Protein AF-A0A7C0XXZ6-F1 (afdb_monomer)

Secondary structure (DSSP, 8-state):
--------------SEEEGGG--GGGHHHH-HHHHHHHHHHHTT------EEE-HHHHHHHHHHH--TTS--SHHHHHHHHHHPPPPHHHHHHHHHHHHHT-S---------

Mean predicted aligned error: 7.53 Å

Structure (mmCIF, N/CA/C/O backbone):
data_AF-A0A7C0XXZ6-F1
#
_entry.id   AF-A0A7C0XXZ6-F1
#
loop_
_atom_site.group_PDB
_atom_site.id
_atom_site.type_symbol
_atom_site.label_atom_id
_atom_site.label_alt_id
_atom_site.label_comp_id
_atom_site.label_asym_id
_atom_site.label_entity_id
_atom_site.label_seq_id
_atom_site.pdbx_PDB_ins_code
_atom_site.Cartn_x
_atom_site.Cartn_y
_atom_site.Cartn_z
_atom_site.occupancy
_atom_site.B_iso_or_equiv
_atom_site.auth_seq_id
_atom_site.auth_comp_id
_atom_site.auth_asym_id
_atom_site.auth_atom_id
_atom_site.pdbx_PDB_model_num
ATOM 1 N N . MET A 1 1 ? -16.169 -39.781 -0.460 1.00 35.28 1 MET A N 1
ATOM 2 C CA . MET A 1 1 ? -16.317 -39.356 -1.864 1.00 35.28 1 MET A CA 1
ATOM 3 C C . MET A 1 1 ? -15.456 -38.122 -2.018 1.00 35.28 1 MET A C 1
ATOM 5 O O . MET A 1 1 ? -15.710 -37.136 -1.342 1.00 35.28 1 MET A O 1
ATOM 9 N N . LYS A 1 2 ? -14.326 -38.282 -2.704 1.00 34.03 2 LYS A N 1
ATOM 10 C CA . LYS A 1 2 ? -13.292 -37.263 -2.868 1.00 34.03 2 LYS A CA 1
ATOM 11 C C . LYS A 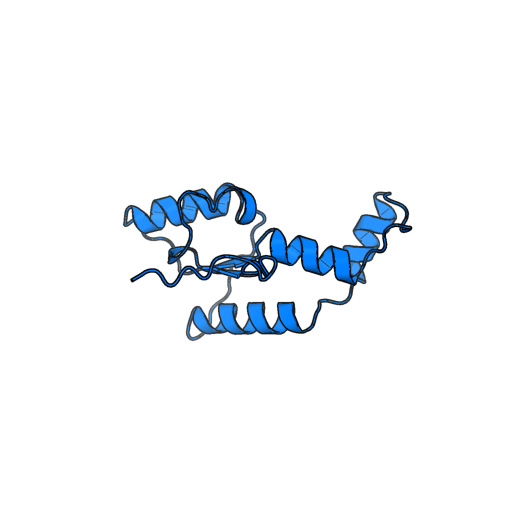1 2 ? -13.684 -36.413 -4.070 1.00 34.03 2 LYS A C 1
ATOM 13 O O . LYS A 1 2 ? -13.821 -36.985 -5.142 1.00 34.03 2 LYS A O 1
ATOM 18 N N . GLU A 1 3 ? -13.804 -35.105 -3.901 1.00 33.94 3 GLU A N 1
ATOM 19 C CA . GLU A 1 3 ? -13.546 -34.175 -4.999 1.00 33.94 3 GLU A CA 1
ATOM 20 C C . GLU A 1 3 ? -12.490 -33.186 -4.525 1.00 33.94 3 GLU A C 1
ATOM 22 O O . GLU A 1 3 ? -12.704 -32.240 -3.774 1.00 33.94 3 GLU A O 1
ATOM 27 N N . GLU A 1 4 ? -11.288 -33.579 -4.906 1.00 37.22 4 GLU A N 1
ATOM 28 C CA . GLU A 1 4 ? -10.041 -32.860 -4.885 1.00 37.22 4 GLU A CA 1
ATOM 29 C C . GLU A 1 4 ? -10.079 -31.877 -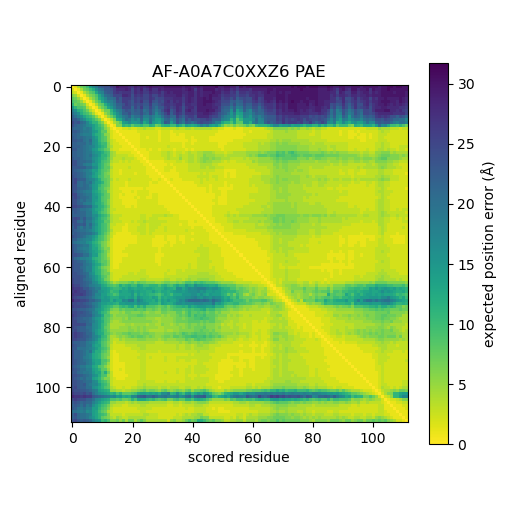6.058 1.00 37.22 4 GLU A C 1
ATOM 31 O O . GLU A 1 4 ? -10.182 -32.270 -7.217 1.00 37.22 4 GLU A O 1
ATOM 36 N N . THR A 1 5 ? -10.031 -30.579 -5.777 1.00 37.41 5 THR A N 1
ATOM 37 C CA . THR A 1 5 ? -9.679 -29.571 -6.782 1.00 37.41 5 THR A CA 1
ATOM 38 C C . THR A 1 5 ? -8.693 -28.613 -6.140 1.00 37.41 5 THR A C 1
ATOM 40 O O . THR A 1 5 ? -9.045 -27.575 -5.590 1.00 37.41 5 THR A O 1
ATOM 43 N N . VAL A 1 6 ? -7.426 -29.013 -6.165 1.00 46.47 6 VAL A N 1
ATOM 44 C CA . VAL A 1 6 ? -6.291 -28.130 -5.903 1.00 46.47 6 VAL A CA 1
ATOM 45 C C . VAL A 1 6 ? -5.529 -27.966 -7.217 1.00 46.47 6 VAL A C 1
ATOM 47 O O . VAL A 1 6 ? -5.345 -28.952 -7.926 1.00 46.47 6 VAL A O 1
ATOM 50 N N . ARG A 1 7 ? -5.036 -26.732 -7.446 1.00 38.19 7 ARG A N 1
ATOM 51 C CA . ARG A 1 7 ? -4.096 -26.242 -8.487 1.00 38.19 7 ARG A CA 1
ATOM 52 C C . ARG A 1 7 ? -4.724 -25.857 -9.840 1.00 38.19 7 ARG A C 1
ATOM 54 O O . ARG A 1 7 ? -5.361 -26.672 -10.474 1.00 38.19 7 ARG A O 1
ATOM 61 N N . THR A 1 8 ? -4.535 -24.666 -10.420 1.00 34.00 8 THR A N 1
ATOM 62 C CA . THR A 1 8 ? -3.603 -23.552 -10.167 1.00 34.00 8 THR A CA 1
ATOM 63 C C . THR A 1 8 ? -4.132 -22.328 -10.922 1.00 34.00 8 THR A C 1
ATOM 65 O O . THR A 1 8 ? -4.190 -22.358 -12.146 1.00 34.00 8 THR A O 1
ATOM 68 N N . MET A 1 9 ? -4.459 -21.239 -10.232 1.00 31.47 9 MET A N 1
ATOM 69 C CA . MET A 1 9 ? -4.286 -19.906 -10.813 1.00 31.47 9 MET A CA 1
ATOM 70 C C . MET A 1 9 ? -3.051 -19.339 -10.116 1.00 31.47 9 MET A C 1
ATOM 72 O O . MET A 1 9 ? -3.014 -19.379 -8.881 1.00 31.47 9 MET A O 1
ATOM 76 N N . PRO A 1 10 ? -2.002 -18.892 -10.829 1.00 37.38 10 PRO A N 1
ATOM 77 C CA . PRO A 1 10 ? -0.904 -18.212 -10.170 1.00 37.38 10 PRO A CA 1
ATOM 78 C C . PRO A 1 10 ? -1.495 -17.017 -9.424 1.00 37.38 10 PRO A C 1
ATOM 80 O O . PRO A 1 10 ? -2.218 -16.202 -9.994 1.00 37.38 10 PRO A O 1
ATOM 83 N N . ASN A 1 11 ? -1.237 -17.005 -8.121 1.00 44.94 11 ASN A N 1
ATOM 84 C CA . ASN A 1 11 ? -1.612 -16.005 -7.140 1.00 44.94 11 ASN A CA 1
ATOM 85 C C . ASN A 1 11 ? -1.554 -14.587 -7.738 1.00 44.94 11 ASN A C 1
ATOM 87 O O . ASN A 1 11 ? -0.507 -13.941 -7.743 1.00 44.94 11 ASN A O 1
ATOM 91 N N . THR A 1 12 ? -2.690 -14.104 -8.247 1.00 44.50 12 THR A N 1
ATOM 92 C CA . THR A 1 12 ? -2.918 -12.689 -8.560 1.00 44.50 12 THR A CA 1
ATOM 93 C C . THR A 1 12 ? -3.194 -12.023 -7.215 1.00 44.50 12 THR A C 1
ATOM 95 O O . THR A 1 12 ? -4.317 -11.717 -6.834 1.00 44.50 12 THR A O 1
ATOM 98 N N . MET A 1 13 ? -2.122 -11.998 -6.432 1.00 55.59 13 MET A N 1
ATOM 99 C CA . MET A 1 13 ? -2.013 -11.698 -5.016 1.00 55.59 13 MET A CA 1
ATOM 100 C C . MET A 1 13 ? -2.528 -10.278 -4.767 1.00 55.59 13 MET A C 1
ATOM 102 O O . MET A 1 13 ? -2.079 -9.342 -5.428 1.00 55.59 13 MET A O 1
ATOM 106 N N . GLN A 1 14 ? -3.462 -10.124 -3.829 1.00 80.38 14 GLN A N 1
ATOM 107 C CA . GLN A 1 14 ? -4.117 -8.863 -3.464 1.00 80.38 14 GLN A CA 1
ATOM 108 C C . GLN A 1 14 ? -3.141 -7.662 -3.489 1.00 80.38 14 GLN A C 1
ATOM 110 O O . GLN A 1 14 ? -2.216 -7.563 -2.681 1.00 80.38 14 GLN A O 1
ATOM 115 N N . VAL A 1 15 ? -3.327 -6.738 -4.439 1.00 94.19 15 VAL A N 1
ATOM 116 C CA . VAL A 1 15 ? -2.519 -5.503 -4.579 1.00 94.19 15 VAL A CA 1
ATOM 117 C C . VAL A 1 15 ? -2.819 -4.477 -3.477 1.00 94.19 15 VAL A C 1
ATOM 119 O O . VAL A 1 15 ? -2.057 -3.537 -3.251 1.00 94.19 15 VAL A O 1
ATOM 122 N N . VAL A 1 16 ? -3.921 -4.690 -2.760 1.00 95.50 16 VAL A N 1
ATOM 123 C CA . VAL A 1 16 ? -4.333 -3.953 -1.569 1.00 95.50 16 VAL A CA 1
ATOM 124 C C . VAL A 1 16 ? -4.683 -4.947 -0.470 1.00 95.50 16 VAL A C 1
ATOM 126 O O . VAL A 1 16 ? -5.339 -5.946 -0.743 1.00 95.50 16 VAL A O 1
ATOM 129 N N . CYS A 1 17 ? -4.295 -4.655 0.767 1.00 95.50 17 CYS A N 1
ATOM 130 C CA . CYS A 1 17 ? -4.710 -5.407 1.951 1.00 95.50 17 CYS A CA 1
ATOM 131 C C . CYS A 1 17 ? -5.203 -4.427 3.020 1.00 95.50 17 CYS A C 1
ATOM 133 O O . CYS A 1 17 ? -4.462 -3.509 3.379 1.00 95.50 17 CYS A O 1
ATOM 135 N N . PHE A 1 18 ? -6.440 -4.572 3.502 1.00 95.81 18 PHE A N 1
ATOM 136 C CA . PHE A 1 18 ? -6.929 -3.727 4.595 1.00 95.81 18 PHE A CA 1
ATOM 137 C C . PHE A 1 18 ? -6.252 -4.114 5.909 1.00 95.81 18 PHE A C 1
ATOM 139 O O . PHE A 1 18 ? -5.951 -5.284 6.128 1.00 95.81 18 PHE A O 1
ATOM 146 N N . LEU A 1 19 ? -6.012 -3.144 6.800 1.00 95.38 19 LEU A N 1
ATOM 147 C CA . LEU A 1 19 ? -5.330 -3.397 8.079 1.00 95.38 19 LEU A CA 1
ATOM 148 C C . LEU A 1 19 ? -6.043 -4.459 8.932 1.00 95.38 19 LEU A C 1
ATOM 150 O O . LEU A 1 19 ? -5.381 -5.226 9.629 1.00 95.38 19 LEU A O 1
ATOM 154 N N . GLU A 1 20 ? -7.371 -4.527 8.851 1.00 94.50 20 GLU A N 1
ATOM 155 C CA . GLU A 1 20 ? -8.195 -5.534 9.530 1.00 94.50 20 GLU A CA 1
ATOM 156 C C . GLU A 1 20 ? -8.000 -6.959 8.987 1.00 94.50 20 GLU A C 1
ATOM 158 O O . GLU A 1 20 ? -8.134 -7.924 9.735 1.00 94.50 20 GLU A O 1
ATOM 163 N N . GLU A 1 21 ? -7.594 -7.098 7.723 1.00 93.69 21 GLU A N 1
ATOM 164 C CA . GLU A 1 21 ? -7.406 -8.378 7.025 1.00 93.69 21 GLU A CA 1
ATOM 165 C C . GLU A 1 21 ? -5.966 -8.910 7.123 1.00 93.69 21 GLU A C 1
ATOM 167 O O . GLU A 1 21 ? -5.664 -10.009 6.654 1.00 93.69 21 GLU A O 1
ATOM 172 N N . VAL A 1 22 ? -5.042 -8.142 7.709 1.00 93.94 22 VAL A N 1
ATOM 173 C CA . VAL A 1 22 ? -3.627 -8.525 7.803 1.00 93.94 22 VAL A CA 1
ATOM 174 C C . VAL A 1 22 ? -3.461 -9.715 8.761 1.00 93.94 22 VAL A C 1
ATOM 176 O O . VAL A 1 22 ? -3.446 -9.584 9.994 1.00 93.94 22 VAL A O 1
ATOM 179 N N . GLY A 1 23 ? -3.299 -10.898 8.167 1.00 90.44 23 GLY A N 1
ATOM 180 C CA . GLY A 1 23 ? -3.005 -12.156 8.855 1.00 90.44 23 GLY A CA 1
ATOM 181 C C . GLY A 1 23 ? -1.558 -12.279 9.351 1.00 90.44 23 GLY A C 1
ATOM 182 O O . GLY A 1 23 ? -0.723 -11.400 9.136 1.00 90.44 23 GLY A O 1
ATOM 183 N N . ALA A 1 24 ? -1.252 -13.398 10.015 1.00 88.12 24 ALA A N 1
ATOM 184 C CA . ALA A 1 24 ? 0.078 -13.675 10.574 1.00 88.12 24 ALA A CA 1
ATOM 185 C C . ALA A 1 24 ? 1.175 -13.761 9.494 1.00 88.12 24 ALA A C 1
ATOM 187 O O . ALA A 1 24 ? 2.269 -13.229 9.676 1.00 88.12 24 ALA A O 1
ATOM 188 N N . ASP A 1 25 ? 0.846 -14.334 8.335 1.00 88.69 25 ASP A N 1
ATOM 189 C CA . ASP A 1 25 ? 1.792 -14.550 7.231 1.00 88.69 25 ASP A CA 1
ATOM 190 C C . ASP A 1 25 ? 1.920 -13.332 6.300 1.00 88.69 25 ASP A C 1
ATOM 192 O O . ASP A 1 25 ? 2.607 -13.368 5.281 1.00 88.69 25 ASP A O 1
ATOM 196 N N . ALA A 1 26 ? 1.273 -12.214 6.645 1.00 91.00 26 ALA A N 1
ATOM 197 C CA . ALA A 1 26 ? 1.183 -11.056 5.765 1.00 91.00 26 ALA A CA 1
ATOM 198 C C . ALA A 1 26 ? 2.438 -10.174 5.745 1.00 91.00 26 ALA A C 1
ATOM 200 O O . ALA A 1 26 ? 2.611 -9.348 4.845 1.00 91.00 26 ALA A O 1
ATOM 201 N N . ARG A 1 27 ? 3.323 -10.333 6.740 1.00 93.56 27 ARG A N 1
ATOM 202 C CA . ARG A 1 27 ? 4.454 -9.428 7.000 1.00 93.56 27 ARG A CA 1
ATOM 203 C C . ARG A 1 27 ? 5.346 -9.208 5.778 1.00 93.56 27 ARG A C 1
ATOM 205 O O . ARG A 1 27 ? 5.804 -8.087 5.568 1.00 93.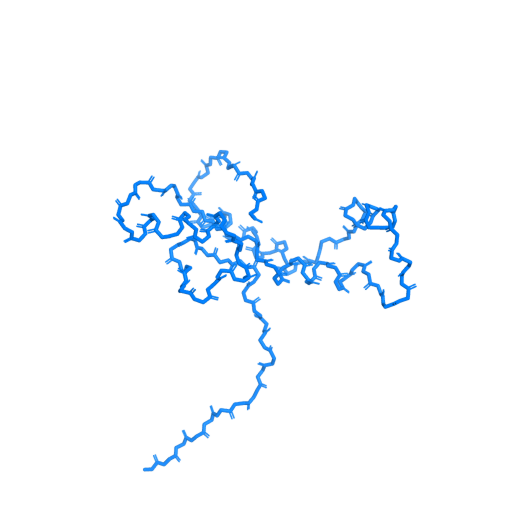56 27 ARG A O 1
ATOM 212 N N . GLU A 1 28 ? 5.568 -10.248 4.981 1.00 92.69 28 GLU A N 1
ATOM 213 C CA . GLU A 1 28 ? 6.431 -10.194 3.797 1.00 92.69 28 GLU A CA 1
ATOM 214 C C . GLU A 1 28 ? 5.893 -9.249 2.712 1.00 92.69 28 GLU A C 1
ATOM 216 O O . GLU A 1 28 ? 6.667 -8.579 2.027 1.00 92.69 28 GLU A O 1
ATOM 221 N N . TYR A 1 29 ? 4.568 -9.151 2.562 1.00 93.19 29 TYR A N 1
ATOM 222 C CA . TYR A 1 29 ? 3.958 -8.345 1.506 1.00 93.19 29 TYR A CA 1
ATOM 223 C C . TYR A 1 29 ? 3.305 -7.045 1.974 1.00 93.19 29 TYR A C 1
ATOM 225 O O . TYR A 1 29 ? 2.992 -6.211 1.123 1.00 93.19 29 TYR A O 1
ATOM 233 N N . VAL A 1 30 ? 3.138 -6.833 3.283 1.00 94.69 30 VAL A N 1
ATOM 234 C CA . VAL A 1 30 ? 2.639 -5.560 3.842 1.00 94.69 30 VAL A CA 1
ATOM 235 C C . VAL A 1 30 ? 3.732 -4.696 4.480 1.00 94.69 30 VAL A C 1
ATOM 237 O O . VAL A 1 30 ? 3.535 -3.496 4.645 1.00 94.69 30 VAL A O 1
ATOM 240 N N . GLY A 1 31 ? 4.884 -5.278 4.830 1.00 94.94 31 GLY A N 1
ATOM 241 C CA . GLY A 1 31 ? 5.967 -4.584 5.528 1.00 94.94 31 GLY A CA 1
ATOM 242 C C . GLY A 1 31 ? 5.799 -4.536 7.053 1.00 94.94 31 GLY A C 1
ATOM 243 O O . GLY A 1 31 ? 4.754 -4.859 7.622 1.00 94.94 31 GLY A O 1
ATOM 244 N N . GLY A 1 32 ? 6.870 -4.148 7.754 1.00 95.31 32 GLY A N 1
ATOM 245 C CA . GLY A 1 32 ? 6.940 -4.249 9.218 1.00 95.31 32 GLY A CA 1
ATOM 246 C C . GLY A 1 32 ? 6.039 -3.263 9.969 1.00 95.31 32 GLY A C 1
ATOM 247 O O . GLY A 1 32 ? 5.484 -3.612 11.015 1.00 95.31 32 GLY A O 1
ATOM 248 N N . LYS A 1 33 ? 5.859 -2.043 9.445 1.00 95.75 33 LYS A N 1
ATOM 249 C CA . LYS A 1 33 ? 5.035 -1.007 10.090 1.00 95.75 33 LYS A CA 1
ATOM 250 C C . LYS A 1 33 ? 3.554 -1.326 9.953 1.00 95.75 33 LYS A C 1
ATOM 252 O O . LYS A 1 33 ? 2.843 -1.304 10.953 1.00 95.75 33 LYS A O 1
ATOM 257 N N . ALA A 1 34 ? 3.108 -1.670 8.746 1.00 95.56 34 ALA A N 1
ATOM 258 C CA . ALA A 1 34 ? 1.720 -2.050 8.514 1.00 95.56 34 ALA A CA 1
ATOM 259 C C . ALA A 1 34 ? 1.335 -3.310 9.301 1.00 95.56 34 ALA A C 1
ATOM 261 O O . ALA A 1 34 ? 0.295 -3.328 9.955 1.00 95.56 34 ALA A O 1
ATOM 262 N N . TYR A 1 35 ? 2.216 -4.319 9.329 1.00 96.88 35 TYR A N 1
ATOM 263 C CA . TYR A 1 35 ? 2.021 -5.514 10.151 1.00 96.88 35 TYR A CA 1
ATOM 264 C C . TYR A 1 35 ? 1.849 -5.166 11.637 1.00 96.88 35 TYR A C 1
ATOM 266 O O . TYR A 1 35 ? 0.932 -5.654 12.294 1.00 96.88 35 TYR A O 1
ATOM 274 N N . THR A 1 36 ? 2.693 -4.274 12.165 1.00 96.69 36 THR A N 1
ATOM 275 C CA . THR A 1 36 ? 2.601 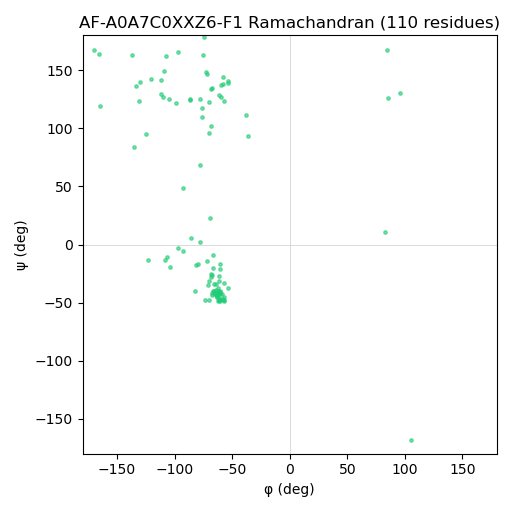-3.822 13.563 1.00 96.69 36 THR A CA 1
ATOM 276 C C . THR A 1 36 ? 1.297 -3.065 13.836 1.00 96.69 36 THR A C 1
ATOM 278 O O . THR A 1 36 ? 0.641 -3.342 14.837 1.00 96.69 36 THR A O 1
ATOM 281 N N . LEU A 1 37 ? 0.874 -2.160 12.945 1.00 96.56 37 LEU A N 1
ATOM 282 C CA . LEU A 1 37 ? -0.406 -1.450 13.081 1.00 96.56 37 LEU A CA 1
ATOM 283 C C . LEU A 1 37 ? -1.598 -2.410 13.086 1.00 96.56 37 LEU A C 1
ATOM 285 O O . LEU A 1 37 ? -2.492 -2.261 13.913 1.00 96.56 37 LEU A O 1
ATOM 289 N N . ALA A 1 38 ? -1.590 -3.426 12.226 1.00 96.25 38 ALA A N 1
ATOM 290 C CA . ALA A 1 38 ? -2.634 -4.441 12.214 1.00 96.25 38 ALA A CA 1
ATOM 291 C C . ALA A 1 38 ? -2.674 -5.270 13.506 1.00 96.25 38 ALA A C 1
ATOM 293 O O . ALA A 1 38 ? -3.751 -5.559 14.022 1.00 96.25 38 ALA A O 1
ATOM 294 N N . ARG A 1 39 ? -1.512 -5.623 14.077 1.00 96.69 39 ARG A N 1
ATOM 295 C CA . ARG A 1 39 ? -1.452 -6.287 15.391 1.00 96.69 39 ARG A CA 1
ATOM 296 C C . ARG A 1 39 ? -2.048 -5.412 16.495 1.00 96.69 39 ARG A C 1
ATOM 298 O O . ARG A 1 39 ? -2.782 -5.929 17.329 1.00 96.69 39 ARG A O 1
ATOM 305 N N . LEU A 1 40 ? -1.762 -4.107 16.489 1.00 97.06 40 LEU A N 1
ATOM 306 C CA . LEU A 1 40 ? -2.348 -3.158 17.443 1.00 97.06 40 LEU A CA 1
ATOM 307 C C . LEU A 1 40 ? -3.870 -3.066 17.285 1.00 97.06 40 LEU A C 1
ATOM 309 O O . LEU A 1 40 ? -4.585 -3.146 18.281 1.00 97.06 40 LEU A O 1
ATOM 313 N N . LEU A 1 41 ? -4.361 -2.970 16.046 1.00 96.38 41 LEU A N 1
ATOM 314 C CA . LEU A 1 41 ? -5.793 -2.968 15.743 1.00 96.38 41 LEU A CA 1
ATOM 315 C C . LEU A 1 41 ? -6.477 -4.235 16.282 1.00 96.38 41 LEU A C 1
ATOM 317 O O . LEU A 1 41 ? -7.484 -4.149 16.977 1.00 96.38 41 LEU A O 1
ATOM 321 N N . GLN A 1 42 ? -5.897 -5.411 16.030 1.00 94.62 42 GLN A N 1
ATOM 322 C CA . GLN A 1 42 ? -6.432 -6.693 16.505 1.00 94.62 42 GLN A CA 1
ATOM 323 C C . GLN A 1 42 ? -6.341 -6.870 18.024 1.00 94.62 42 GLN A C 1
ATOM 325 O O . GLN A 1 42 ? -7.146 -7.590 18.607 1.00 94.62 42 GLN A O 1
ATOM 330 N N . ALA A 1 43 ? -5.394 -6.196 18.675 1.00 96.56 43 ALA A N 1
ATOM 331 C CA . ALA A 1 43 ? -5.318 -6.104 20.130 1.00 96.56 43 ALA A CA 1
ATOM 332 C C . ALA A 1 43 ? -6.322 -5.098 20.734 1.00 96.56 43 ALA A C 1
ATOM 334 O O . ALA A 1 43 ? -6.324 -4.905 21.948 1.00 96.56 43 ALA A O 1
ATOM 335 N N . GLY A 1 44 ? -7.173 -4.460 19.922 1.00 96.81 44 GLY A N 1
ATOM 336 C CA . GLY A 1 44 ? -8.211 -3.534 20.383 1.00 96.81 44 GLY A CA 1
ATOM 337 C C . GLY A 1 44 ? -7.723 -2.107 20.639 1.00 96.81 44 GLY A C 1
ATOM 338 O O . GLY A 1 44 ? -8.462 -1.301 21.202 1.00 96.81 44 GL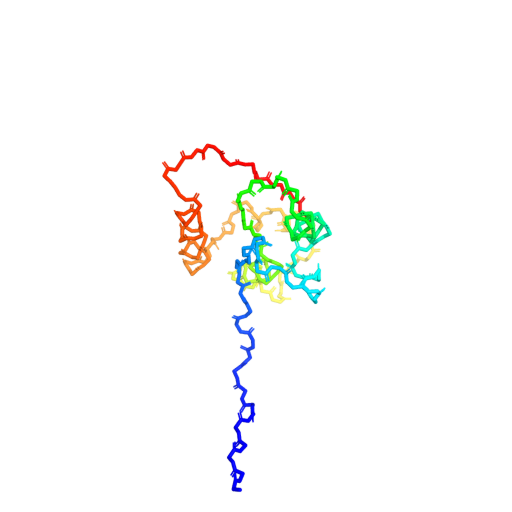Y A O 1
ATOM 339 N N . PHE A 1 45 ? -6.496 -1.766 20.230 1.00 98.00 45 PHE A N 1
ATOM 340 C CA . PHE A 1 45 ? -6.024 -0.385 20.291 1.00 98.00 45 PHE A CA 1
ATOM 341 C C . PHE A 1 45 ? -6.706 0.472 19.214 1.00 98.00 45 PHE A C 1
ATOM 343 O O . PHE A 1 45 ? -6.990 -0.023 18.119 1.00 98.00 45 PHE A O 1
ATOM 350 N N . PRO A 1 46 ? -6.927 1.774 19.475 1.00 95.81 46 PRO A N 1
ATOM 351 C CA . PRO A 1 46 ? -7.520 2.678 18.500 1.00 95.81 46 PRO A CA 1
ATOM 352 C C . PRO A 1 46 ? -6.534 2.946 17.356 1.00 95.81 46 PRO A C 1
ATOM 354 O O . PRO A 1 46 ? -5.662 3.811 17.445 1.00 95.81 46 PRO A O 1
ATOM 357 N N . VAL A 1 47 ? -6.676 2.193 16.268 1.00 95.25 47 VAL A N 1
ATOM 358 C CA . VAL A 1 47 ? -5.934 2.385 15.018 1.00 95.25 47 VAL A CA 1
ATOM 359 C C . VAL A 1 47 ? -6.913 2.902 13.961 1.00 95.25 47 VAL A C 1
ATOM 361 O O . VAL A 1 47 ? -7.953 2.275 13.758 1.00 95.25 47 VAL A O 1
ATOM 364 N N . PRO A 1 48 ? -6.624 4.032 13.286 1.00 93.19 48 PRO A N 1
ATOM 365 C CA . PRO A 1 48 ? -7.479 4.521 12.211 1.00 93.19 48 PRO A CA 1
ATOM 366 C C . PRO A 1 48 ? -7.635 3.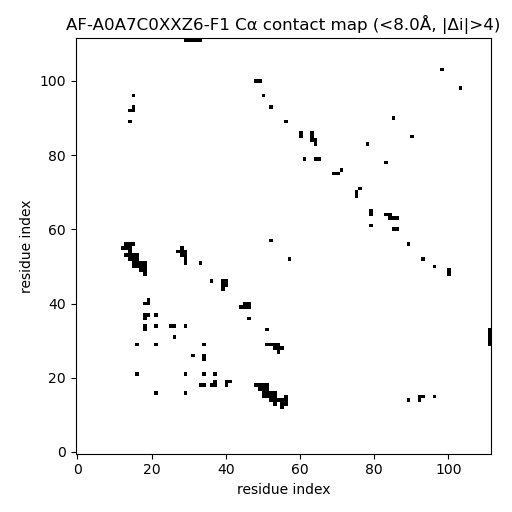481 11.089 1.00 93.19 48 PRO A C 1
ATOM 368 O O . PRO A 1 48 ? -6.653 2.800 10.769 1.00 93.19 48 PRO A O 1
ATOM 371 N N . PRO A 1 49 ? -8.816 3.384 10.451 1.00 92.56 49 PRO A N 1
ATOM 372 C CA . PRO A 1 49 ? -9.000 2.546 9.274 1.00 92.56 49 PRO A CA 1
ATOM 373 C C . PRO A 1 49 ? -7.971 2.877 8.193 1.00 92.56 49 PRO A C 1
ATOM 375 O O . PRO A 1 49 ? -7.633 4.040 7.959 1.00 92.56 49 PRO A O 1
ATOM 378 N N . GLY A 1 50 ? -7.473 1.848 7.519 1.00 94.88 50 GLY A N 1
ATOM 379 C CA . GLY A 1 50 ? -6.438 2.006 6.512 1.00 94.88 50 GLY A CA 1
ATOM 380 C C . GLY A 1 50 ? -6.206 0.727 5.728 1.00 94.88 50 GLY A C 1
ATOM 381 O O . GLY A 1 50 ? -6.656 -0.356 6.103 1.00 94.88 50 GLY A O 1
ATOM 382 N N . PHE A 1 51 ? -5.466 0.863 4.637 1.00 96.12 51 PHE A N 1
ATOM 383 C CA . PHE A 1 51 ? -5.042 -0.253 3.809 1.00 96.12 51 PHE A CA 1
ATOM 384 C C . PHE A 1 51 ? -3.584 -0.087 3.396 1.00 96.12 51 PHE A C 1
ATOM 386 O O . PHE A 1 51 ? -3.001 0.996 3.478 1.00 96.12 51 PHE A O 1
ATOM 393 N N . VAL A 1 52 ? -3.002 -1.185 2.940 1.00 97.06 52 VAL A N 1
ATOM 394 C CA . VAL A 1 52 ? -1.614 -1.290 2.517 1.00 97.06 52 VAL A CA 1
ATOM 395 C C . VAL A 1 52 ? -1.575 -1.514 1.017 1.00 97.06 52 VAL A C 1
ATOM 397 O O . VAL A 1 52 ? -2.236 -2.420 0.510 1.00 97.06 52 VAL A O 1
ATOM 400 N N . VAL A 1 53 ? -0.770 -0.720 0.314 1.00 96.62 53 VAL A N 1
ATOM 401 C CA . VAL A 1 53 ? -0.344 -1.038 -1.053 1.00 96.62 53 VAL A CA 1
ATOM 402 C C . VAL A 1 53 ? 0.734 -2.110 -0.944 1.00 96.62 53 VAL A C 1
ATOM 404 O O . VAL A 1 53 ? 1.814 -1.851 -0.415 1.00 96.62 53 VAL A O 1
ATOM 407 N N . THR A 1 54 ? 0.420 -3.333 -1.366 1.00 96.25 54 THR A N 1
ATOM 408 C CA . THR A 1 54 ? 1.278 -4.492 -1.083 1.00 96.25 54 THR A CA 1
ATOM 409 C C . THR A 1 54 ? 2.530 -4.509 -1.959 1.00 96.25 54 THR A C 1
ATOM 411 O O . THR A 1 54 ? 2.589 -3.889 -3.026 1.00 96.25 54 THR A O 1
ATOM 414 N N . THR A 1 55 ? 3.534 -5.297 -1.566 1.00 94.94 55 THR A N 1
ATOM 415 C CA . THR A 1 55 ? 4.720 -5.527 -2.410 1.00 94.94 55 THR A CA 1
ATOM 416 C C . THR A 1 55 ? 4.363 -6.177 -3.749 1.00 94.94 55 THR A C 1
ATOM 418 O O . THR A 1 55 ? 5.107 -6.032 -4.717 1.00 94.94 55 THR A O 1
ATOM 421 N N . THR A 1 56 ? 3.206 -6.838 -3.858 1.00 93.69 56 THR A N 1
ATOM 422 C CA . THR A 1 56 ? 2.700 -7.324 -5.147 1.00 93.69 56 THR A CA 1
ATOM 423 C C . THR A 1 56 ? 2.301 -6.181 -6.067 1.00 93.69 56 THR A C 1
ATOM 425 O O . THR A 1 56 ? 2.648 -6.221 -7.243 1.00 93.69 56 THR A O 1
ATOM 428 N N . ALA A 1 57 ? 1.645 -5.139 -5.554 1.00 95.06 57 ALA A N 1
ATOM 429 C CA . ALA A 1 57 ? 1.317 -3.961 -6.353 1.00 95.06 57 ALA A CA 1
ATOM 430 C C . ALA A 1 57 ? 2.585 -3.260 -6.858 1.00 95.06 57 ALA A C 1
ATOM 432 O O . ALA A 1 57 ? 2.666 -2.873 -8.021 1.00 95.06 57 ALA A O 1
ATOM 433 N N . TYR A 1 58 ? 3.607 -3.178 -6.001 1.00 93.44 58 TYR A N 1
ATOM 434 C CA . TYR A 1 58 ? 4.925 -2.674 -6.379 1.00 93.44 58 TYR A CA 1
ATOM 435 C C . TYR A 1 58 ? 5.565 -3.515 -7.496 1.00 93.44 58 TYR A C 1
ATOM 437 O O . TYR A 1 58 ? 5.989 -2.967 -8.511 1.00 93.44 58 TYR A O 1
ATOM 445 N N . ARG A 1 59 ? 5.576 -4.851 -7.367 1.00 92.19 59 ARG A N 1
ATOM 446 C CA . ARG A 1 59 ? 6.076 -5.755 -8.420 1.00 92.19 59 ARG A CA 1
ATOM 447 C C . ARG A 1 59 ? 5.293 -5.620 -9.728 1.00 92.19 59 ARG A C 1
ATOM 449 O O . ARG A 1 59 ? 5.907 -5.618 -10.788 1.00 92.19 59 ARG A O 1
ATOM 456 N N . ALA A 1 60 ? 3.970 -5.477 -9.661 1.00 92.88 60 ALA A N 1
ATOM 457 C CA . ALA A 1 60 ? 3.124 -5.275 -10.835 1.00 92.88 60 ALA A CA 1
ATOM 458 C C . ALA A 1 60 ? 3.422 -3.939 -11.536 1.00 92.88 60 ALA A C 1
ATOM 460 O O . ALA A 1 60 ? 3.522 -3.898 -12.760 1.00 92.88 60 ALA A O 1
ATOM 461 N N . PHE A 1 61 ? 3.631 -2.861 -10.771 1.00 94.19 61 PHE A N 1
ATOM 462 C CA . PHE A 1 61 ? 4.061 -1.573 -11.315 1.00 94.19 61 PHE A CA 1
ATOM 463 C C . PHE A 1 61 ? 5.416 -1.681 -12.020 1.00 94.19 61 PHE A C 1
ATOM 465 O O . PHE A 1 61 ? 5.555 -1.203 -13.146 1.00 94.19 61 PHE A O 1
ATOM 472 N N . LEU A 1 62 ? 6.397 -2.339 -11.393 1.00 91.50 62 LEU A N 1
ATOM 473 C CA . LEU A 1 62 ? 7.704 -2.553 -12.012 1.00 91.50 62 LEU A CA 1
ATOM 474 C C . LEU A 1 62 ? 7.586 -3.386 -13.290 1.00 91.50 62 LEU A C 1
ATOM 476 O O . LEU A 1 62 ? 8.105 -2.971 -14.314 1.00 91.50 62 LEU A O 1
ATOM 480 N N . ALA A 1 63 ? 6.856 -4.502 -13.275 1.00 90.50 63 ALA A N 1
ATOM 481 C CA . ALA A 1 63 ? 6.684 -5.360 -14.450 1.00 90.50 63 ALA A CA 1
ATOM 482 C C . ALA A 1 63 ? 6.000 -4.653 -15.635 1.00 90.50 63 ALA A C 1
ATOM 484 O O . ALA A 1 63 ? 6.223 -5.020 -16.784 1.00 90.50 63 ALA A O 1
ATOM 485 N N . ALA A 1 64 ? 5.173 -3.638 -15.370 1.00 91.94 64 ALA A N 1
ATOM 486 C CA . ALA A 1 64 ? 4.522 -2.846 -16.410 1.00 91.94 64 ALA A CA 1
ATOM 487 C C . ALA A 1 64 ? 5.417 -1.746 -17.011 1.00 91.94 64 ALA A C 1
ATOM 489 O O . ALA A 1 64 ? 5.094 -1.214 -18.073 1.00 91.94 64 ALA A O 1
ATOM 490 N N . ASN A 1 65 ? 6.509 -1.378 -16.332 1.00 91.81 65 ASN A N 1
ATOM 491 C CA . ASN A 1 65 ? 7.351 -0.232 -16.698 1.00 91.81 65 ASN A CA 1
ATOM 492 C C . ASN A 1 65 ? 8.824 -0.585 -16.932 1.00 91.81 65 ASN A C 1
ATOM 494 O O . ASN A 1 65 ? 9.564 0.227 -17.483 1.00 91.81 65 ASN A O 1
ATOM 498 N N . LEU A 1 66 ? 9.239 -1.782 -16.527 1.00 87.94 66 LEU A N 1
ATOM 499 C CA . LEU A 1 66 ? 10.566 -2.336 -16.731 1.00 87.94 66 LEU A CA 1
ATOM 500 C C . LEU A 1 66 ? 10.477 -3.627 -17.533 1.00 87.94 66 LEU A C 1
ATOM 502 O O . LEU A 1 66 ? 9.606 -4.471 -17.333 1.00 87.94 66 LEU A O 1
ATOM 506 N N . THR A 1 67 ? 11.461 -3.794 -18.395 1.00 83.31 67 THR A N 1
ATOM 507 C CA . THR A 1 67 ? 11.768 -5.017 -19.118 1.00 83.31 67 THR A CA 1
ATOM 508 C C . THR A 1 67 ? 13.032 -5.645 -18.537 1.00 83.31 67 THR A C 1
ATOM 510 O O . THR A 1 67 ? 13.828 -4.985 -17.870 1.00 83.31 67 THR A O 1
ATOM 513 N N . ALA A 1 68 ? 13.263 -6.928 -18.820 1.00 80.25 68 ALA A N 1
ATOM 514 C CA . ALA A 1 68 ? 14.472 -7.626 -18.370 1.00 80.25 68 ALA A CA 1
ATOM 515 C C . ALA A 1 68 ? 15.783 -7.013 -18.910 1.00 80.25 68 ALA A C 1
ATOM 517 O O . ALA A 1 68 ? 16.850 -7.293 -18.373 1.00 80.25 68 ALA A O 1
ATOM 518 N N . ASN A 1 69 ? 15.696 -6.187 -19.958 1.00 80.94 69 ASN A N 1
ATOM 519 C CA . ASN A 1 69 ? 16.838 -5.558 -20.616 1.00 80.94 69 ASN A CA 1
ATOM 520 C C . ASN A 1 69 ? 17.099 -4.125 -20.136 1.00 80.94 69 ASN A C 1
ATOM 522 O O . ASN A 1 69 ? 18.043 -3.495 -20.609 1.00 80.94 69 ASN A O 1
ATOM 526 N N . ASP A 1 70 ? 16.262 -3.585 -19.247 1.00 79.94 70 ASP A N 1
ATOM 527 C CA . ASP A 1 70 ? 16.471 -2.237 -18.738 1.00 79.94 70 ASP A CA 1
ATOM 528 C C . ASP A 1 70 ? 17.739 -2.170 -17.871 1.00 79.94 70 ASP A C 1
ATOM 530 O O . ASP A 1 70 ? 17.948 -3.036 -17.012 1.00 79.94 70 ASP A O 1
ATOM 534 N N . PRO A 1 71 ? 18.585 -1.139 -18.061 1.00 78.31 71 PRO A N 1
ATOM 535 C CA . PRO A 1 71 ? 19.754 -0.947 -17.223 1.00 78.31 71 PRO A CA 1
ATOM 536 C C . PRO A 1 71 ? 19.309 -0.743 -15.777 1.00 78.31 71 PRO A C 1
ATOM 538 O O . PRO A 1 71 ? 18.441 0.073 -15.468 1.00 78.31 71 PRO A O 1
ATOM 541 N N . MET A 1 72 ? 19.899 -1.521 -14.876 1.00 73.69 72 MET A N 1
ATOM 542 C CA . MET A 1 72 ? 19.519 -1.540 -13.468 1.00 73.69 72 MET A CA 1
ATOM 543 C C . MET A 1 72 ? 20.372 -0.558 -12.646 1.00 73.69 72 MET A C 1
ATOM 545 O O . MET A 1 72 ? 20.928 -0.920 -11.605 1.00 73.69 72 MET A O 1
ATOM 549 N N . ASP A 1 73 ? 20.494 0.675 -13.136 1.00 86.12 73 ASP A N 1
ATOM 550 C CA . ASP A 1 73 ? 21.143 1.785 -12.436 1.00 86.12 73 ASP A CA 1
ATOM 551 C C . ASP A 1 73 ? 20.122 2.685 -11.714 1.00 86.12 73 ASP A C 1
ATOM 553 O O . ASP A 1 73 ? 18.903 2.585 -11.898 1.00 86.12 73 ASP A O 1
ATOM 557 N N . ASP A 1 74 ? 20.618 3.535 -10.815 1.00 84.94 74 ASP A N 1
ATOM 558 C CA . ASP A 1 74 ? 19.769 4.377 -9.966 1.00 84.94 74 ASP A CA 1
ATOM 559 C C . ASP A 1 74 ? 19.024 5.464 -10.750 1.00 84.94 74 ASP A C 1
ATOM 561 O O . ASP A 1 74 ? 17.925 5.864 -10.356 1.00 84.94 74 ASP A O 1
ATOM 565 N N . ASP A 1 75 ? 19.575 5.919 -11.875 1.00 86.88 75 ASP A N 1
ATOM 566 C CA . ASP A 1 75 ? 18.936 6.913 -12.736 1.00 86.88 75 ASP A CA 1
ATOM 567 C C . ASP A 1 75 ? 17.719 6.316 -13.436 1.00 86.88 75 ASP A C 1
ATOM 569 O O . ASP A 1 75 ? 16.622 6.879 -13.360 1.00 86.88 75 ASP A O 1
ATOM 573 N N . ARG A 1 76 ? 17.862 5.121 -14.018 1.00 85.06 76 ARG A N 1
ATOM 574 C CA . ARG A 1 76 ? 16.755 4.403 -14.648 1.00 85.06 76 ARG A CA 1
ATOM 575 C C . ARG A 1 76 ? 15.671 4.047 -13.641 1.00 85.06 76 ARG A C 1
ATOM 577 O O . ARG A 1 76 ? 14.490 4.238 -13.937 1.00 85.06 76 ARG A O 1
ATOM 584 N N . ARG A 1 77 ? 16.044 3.591 -12.437 1.00 83.62 77 ARG A N 1
ATOM 585 C CA . ARG A 1 77 ? 15.080 3.318 -11.355 1.00 83.62 77 ARG A CA 1
ATOM 586 C C . ARG A 1 77 ? 14.255 4.558 -11.024 1.00 83.62 77 ARG A C 1
ATOM 588 O O . ARG A 1 77 ? 13.031 4.472 -10.967 1.00 83.62 77 ARG A O 1
ATOM 595 N N . ARG A 1 78 ? 14.900 5.714 -10.841 1.00 87.50 78 ARG A N 1
ATOM 596 C CA . ARG A 1 78 ? 14.204 6.979 -10.555 1.00 87.50 78 ARG A CA 1
ATOM 597 C C . ARG A 1 78 ? 13.289 7.403 -11.700 1.00 87.50 78 ARG A C 1
ATOM 599 O O . ARG A 1 78 ? 12.138 7.748 -11.437 1.00 87.50 78 ARG A O 1
ATOM 606 N N . ALA A 1 79 ? 13.765 7.322 -12.941 1.00 88.38 79 ALA A N 1
ATOM 607 C CA . ALA A 1 79 ? 12.972 7.654 -14.121 1.00 88.38 79 ALA A CA 1
ATOM 608 C C . ALA A 1 79 ? 11.707 6.789 -14.214 1.00 88.38 79 ALA A C 1
ATOM 610 O O . ALA A 1 79 ? 10.622 7.313 -14.435 1.00 88.38 79 ALA A O 1
ATOM 611 N N . VAL A 1 80 ? 11.807 5.484 -13.944 1.00 90.62 80 VAL A N 1
ATOM 612 C CA . VAL A 1 80 ? 10.643 4.585 -13.934 1.00 90.62 80 VAL A CA 1
ATOM 613 C C . VAL A 1 80 ? 9.602 4.995 -12.900 1.00 90.62 80 VAL A C 1
ATOM 615 O O . VAL A 1 80 ? 8.414 4.960 -13.201 1.00 90.62 80 VAL A O 1
ATOM 618 N N . PHE A 1 81 ? 10.002 5.410 -11.698 1.00 89.75 81 PHE A N 1
ATOM 619 C CA . PHE A 1 81 ? 9.030 5.879 -10.706 1.00 89.75 81 PHE A CA 1
ATOM 620 C C . PHE A 1 81 ? 8.401 7.225 -11.066 1.00 89.75 81 PHE A C 1
ATOM 622 O O . PHE A 1 81 ? 7.252 7.463 -10.700 1.00 89.75 81 PHE A O 1
ATOM 629 N N . TRP A 1 82 ? 9.134 8.097 -11.759 1.00 91.38 82 TRP A N 1
ATOM 630 C CA . TRP A 1 82 ? 8.649 9.427 -12.124 1.00 91.38 82 TRP A CA 1
ATOM 631 C C . TRP A 1 82 ? 7.773 9.425 -13.383 1.00 91.38 82 TRP A C 1
ATOM 633 O O . TRP A 1 82 ? 6.757 10.113 -13.439 1.00 91.38 82 TRP A O 1
ATOM 643 N N . GLU A 1 83 ? 8.152 8.636 -14.386 1.00 91.25 83 GLU A N 1
ATOM 644 C CA . GLU A 1 83 ? 7.554 8.631 -15.728 1.00 91.25 83 GLU A CA 1
ATOM 645 C C . GLU A 1 83 ? 6.706 7.382 -15.999 1.00 91.25 83 GLU A C 1
ATOM 647 O O . GLU A 1 83 ? 5.955 7.329 -16.976 1.00 91.25 83 GLU A O 1
ATOM 652 N N . GLY A 1 84 ? 6.827 6.362 -15.146 1.00 90.44 84 GLY A N 1
ATOM 653 C CA . GLY A 1 84 ? 6.132 5.095 -15.299 1.00 90.44 84 GLY A CA 1
ATOM 654 C C . GLY A 1 84 ? 4.620 5.269 -15.312 1.00 90.44 84 GLY A C 1
ATOM 655 O O . GLY A 1 84 ? 4.024 5.984 -14.503 1.00 90.44 84 GLY A O 1
ATOM 656 N N . ARG A 1 85 ? 3.967 4.558 -16.227 1.00 93.69 85 ARG A N 1
ATOM 657 C CA . ARG A 1 85 ? 2.511 4.515 -16.291 1.00 93.69 85 ARG A CA 1
ATOM 658 C C . ARG A 1 85 ? 1.999 3.569 -15.219 1.00 93.69 85 ARG A C 1
ATOM 660 O O . ARG A 1 85 ? 2.377 2.399 -15.173 1.00 93.69 85 ARG A O 1
ATOM 667 N N . MET A 1 86 ? 1.105 4.068 -14.373 1.00 93.56 86 MET A N 1
ATOM 668 C CA . MET A 1 86 ? 0.394 3.229 -13.417 1.00 93.56 86 MET A CA 1
ATOM 669 C C . MET A 1 86 ? -0.604 2.329 -14.172 1.00 93.56 86 MET A C 1
ATOM 671 O O . MET A 1 86 ? -1.474 2.867 -14.864 1.00 93.56 86 MET A O 1
ATOM 675 N N . PRO A 1 87 ? -0.520 0.990 -14.045 1.00 95.12 87 PRO A N 1
ATOM 676 C CA . PRO A 1 87 ? -1.512 0.080 -14.610 1.00 95.12 87 PRO A CA 1
ATOM 677 C C . PRO A 1 87 ? -2.931 0.430 -14.156 1.00 95.12 87 PRO A C 1
ATOM 679 O O . PRO A 1 87 ? -3.163 0.758 -12.986 1.00 95.12 87 PRO A O 1
ATOM 682 N N . SER A 1 88 ? -3.888 0.357 -15.079 1.00 93.81 88 SER A N 1
ATOM 683 C CA . SER A 1 88 ? -5.270 0.786 -14.836 1.00 93.81 88 SER A CA 1
ATOM 684 C C . SER A 1 88 ? -5.950 -0.009 -13.715 1.00 93.81 88 SER A C 1
ATOM 686 O O . SER A 1 88 ? -6.728 0.536 -12.933 1.00 93.81 88 SER A O 1
ATOM 688 N N . GLU A 1 89 ? -5.567 -1.273 -13.577 1.00 92.38 89 GLU A N 1
ATOM 689 C CA . GLU A 1 89 ? -6.019 -2.228 -12.578 1.00 92.38 89 GLU A CA 1
ATOM 690 C C . GLU A 1 89 ? -5.558 -1.814 -11.174 1.00 92.38 89 GLU A C 1
ATOM 692 O O . GLU A 1 89 ? -6.343 -1.868 -10.226 1.00 92.38 89 GLU A O 1
ATOM 697 N N . LEU A 1 90 ? -4.319 -1.318 -11.039 1.00 95.25 90 LEU A N 1
ATOM 698 C CA . LEU A 1 90 ? -3.812 -0.781 -9.772 1.00 95.25 90 LEU A CA 1
ATOM 699 C C . LEU A 1 90 ? -4.551 0.503 -9.391 1.00 95.25 90 LEU A C 1
ATOM 701 O O . LEU A 1 90 ? -4.982 0.646 -8.248 1.00 95.25 90 LEU A O 1
ATOM 705 N N . ILE A 1 91 ? -4.772 1.410 -10.352 1.00 95.31 91 ILE A N 1
ATOM 706 C CA . ILE A 1 91 ? -5.556 2.635 -10.123 1.00 95.31 91 ILE A CA 1
ATOM 707 C C . ILE A 1 91 ? -6.964 2.283 -9.632 1.00 95.31 91 ILE A C 1
ATOM 709 O O . I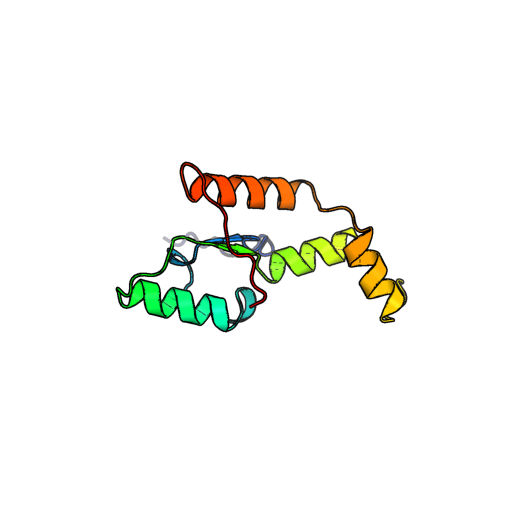LE A 1 91 ? -7.447 2.880 -8.667 1.00 95.31 91 ILE A O 1
ATOM 713 N N . ALA A 1 92 ? -7.630 1.333 -10.291 1.00 94.25 92 ALA A N 1
ATOM 714 C CA . ALA A 1 92 ? -8.972 0.899 -9.927 1.00 94.25 92 ALA A CA 1
ATOM 715 C C . ALA A 1 92 ? -9.006 0.317 -8.507 1.00 94.25 92 ALA A C 1
ATOM 717 O O . ALA A 1 92 ? -9.832 0.745 -7.698 1.00 94.25 92 ALA A O 1
ATOM 718 N N . ALA A 1 93 ? -8.068 -0.576 -8.176 1.00 94.88 93 ALA A N 1
ATOM 719 C CA . ALA A 1 93 ? -7.960 -1.176 -6.850 1.00 94.88 93 ALA A CA 1
ATOM 720 C C . ALA A 1 93 ? -7.711 -0.126 -5.753 1.00 94.88 93 ALA A C 1
ATOM 722 O O . ALA A 1 93 ? -8.409 -0.114 -4.739 1.00 94.88 93 ALA A O 1
ATOM 723 N N . PHE A 1 94 ? -6.773 0.804 -5.963 1.00 94.62 94 PHE A N 1
ATOM 724 C CA . PHE A 1 94 ? -6.466 1.853 -4.985 1.00 94.62 94 PHE A CA 1
ATOM 725 C C . PHE A 1 94 ? -7.632 2.821 -4.791 1.00 94.62 94 PHE A C 1
ATOM 727 O O . PHE A 1 94 ? -7.927 3.208 -3.663 1.00 94.62 94 PHE A O 1
ATOM 734 N N . ARG A 1 95 ? -8.332 3.197 -5.870 1.00 94.06 95 ARG A N 1
ATOM 735 C CA . ARG A 1 95 ? -9.525 4.054 -5.783 1.00 94.06 95 ARG A CA 1
ATOM 736 C C . ARG A 1 95 ? -10.658 3.372 -5.032 1.00 94.06 95 ARG A C 1
ATOM 738 O O . ARG A 1 95 ? -11.320 4.031 -4.234 1.00 94.06 95 ARG A O 1
ATOM 745 N N . LEU A 1 96 ? -10.888 2.086 -5.291 1.00 93.69 96 LEU A N 1
ATOM 746 C CA . LEU A 1 96 ? -11.904 1.308 -4.589 1.00 93.69 96 LEU A CA 1
ATOM 747 C C . LEU A 1 96 ? -11.584 1.232 -3.092 1.00 93.69 96 LEU A C 1
ATOM 749 O O . LEU A 1 96 ? -12.437 1.561 -2.273 1.00 93.69 96 LEU A O 1
ATOM 753 N N . ALA A 1 97 ? -10.340 0.898 -2.747 1.00 94.12 97 ALA A N 1
ATOM 754 C CA . ALA A 1 97 ? -9.893 0.820 -1.361 1.00 94.12 97 ALA A CA 1
ATOM 755 C C . ALA A 1 97 ? -9.967 2.169 -0.637 1.00 94.12 97 ALA A C 1
ATOM 757 O O . ALA A 1 97 ? -10.468 2.250 0.480 1.00 94.12 97 ALA A O 1
ATOM 758 N N . TYR A 1 98 ? -9.540 3.248 -1.296 1.00 93.50 98 TYR A N 1
ATOM 759 C CA . TYR A 1 98 ? -9.632 4.598 -0.747 1.00 93.50 98 TYR A CA 1
ATOM 760 C C . TYR A 1 98 ? -11.078 5.012 -0.465 1.00 93.50 98 TYR A C 1
ATOM 762 O O . TYR A 1 98 ? -11.361 5.559 0.595 1.00 93.50 98 TYR A O 1
ATOM 770 N N . ARG A 1 99 ? -12.014 4.706 -1.373 1.00 92.25 99 ARG A N 1
ATOM 771 C CA . ARG A 1 99 ? -13.446 4.975 -1.162 1.00 92.25 99 ARG A CA 1
ATOM 772 C C . ARG A 1 99 ? -14.040 4.141 -0.026 1.00 92.25 99 ARG A C 1
ATOM 774 O O . ARG A 1 99 ? -14.920 4.630 0.675 1.00 92.25 99 ARG A O 1
ATOM 781 N N . ALA A 1 100 ? -13.561 2.913 0.165 1.00 92.38 100 ALA A N 1
ATOM 782 C CA . ALA A 1 100 ? -14.017 2.035 1.240 1.00 92.38 100 ALA A CA 1
ATOM 783 C C . ALA A 1 100 ? -13.641 2.546 2.643 1.00 92.38 100 ALA A C 1
ATOM 785 O O . ALA A 1 100 ? -14.307 2.185 3.607 1.00 92.38 100 ALA A O 1
ATOM 786 N N . LEU A 1 101 ? -12.648 3.441 2.768 1.00 91.12 101 LEU A N 1
ATOM 787 C CA . LEU A 1 101 ? -12.324 4.100 4.043 1.00 91.12 101 LEU A CA 1
ATOM 788 C C . LEU A 1 101 ? -13.432 5.047 4.544 1.00 91.12 101 LEU A C 1
ATOM 790 O O . LEU A 1 101 ? -13.366 5.511 5.681 1.00 91.12 101 LEU A O 1
ATOM 794 N N . GLY A 1 102 ? -14.452 5.329 3.726 1.00 87.00 102 GLY A N 1
ATOM 795 C CA . GLY A 1 102 ? -15.628 6.102 4.115 1.00 87.00 102 GLY A CA 1
ATOM 796 C C . GLY A 1 102 ? -15.646 7.534 3.561 1.00 87.00 102 GLY A C 1
ATOM 797 O O . GLY A 1 102 ? -14.865 7.863 2.667 1.00 87.00 102 GLY A O 1
ATOM 798 N N . PRO A 1 103 ? -16.558 8.397 4.059 1.00 72.50 103 PRO A N 1
ATOM 799 C CA . PRO A 1 103 ? -16.953 9.672 3.436 1.00 72.50 103 PRO A CA 1
ATOM 800 C C . PRO A 1 103 ? -15.904 10.806 3.420 1.00 72.50 103 PRO A C 1
ATOM 802 O O . PRO A 1 103 ? -16.253 11.962 3.203 1.00 72.50 103 PRO A O 1
ATOM 805 N N . GLY A 1 104 ? -14.616 10.480 3.513 1.00 68.31 104 GLY A N 1
ATOM 806 C CA . GLY A 1 104 ? -13.539 11.357 3.069 1.00 68.31 104 GLY A CA 1
ATOM 807 C C . GLY A 1 104 ? -12.921 12.215 4.169 1.00 68.31 104 GLY A C 1
ATOM 808 O O . GLY A 1 104 ? -13.586 12.915 4.925 1.00 68.31 104 GLY A O 1
ATOM 809 N N . GLY A 1 105 ? -11.595 12.168 4.202 1.00 79.38 105 GLY A N 1
ATOM 810 C CA . GLY A 1 105 ? -10.704 13.015 4.978 1.00 79.38 105 GLY A CA 1
ATOM 811 C C . GLY A 1 105 ? -9.281 12.849 4.433 1.00 79.38 105 GLY A C 1
ATOM 812 O O . GLY A 1 105 ? -9.020 11.908 3.671 1.00 79.38 105 GLY A O 1
ATOM 813 N N . PRO A 1 106 ? -8.348 13.756 4.761 1.00 90.00 106 PRO A N 1
ATOM 814 C CA . PRO A 1 106 ? -6.951 13.578 4.390 1.00 90.00 106 PRO A CA 1
ATOM 815 C C . PRO A 1 106 ? -6.416 12.261 4.966 1.00 90.00 106 PRO A C 1
ATOM 817 O O . PRO A 1 106 ? -6.684 11.918 6.116 1.00 90.00 106 PRO A O 1
ATOM 820 N N . VAL A 1 107 ? -5.639 11.532 4.165 1.00 94.06 107 VAL A N 1
ATOM 821 C CA . VAL A 1 107 ? -4.966 10.300 4.594 1.00 94.06 107 VAL A CA 1
ATOM 822 C C . VAL A 1 107 ? -3.466 10.523 4.706 1.00 94.06 107 VAL A C 1
ATOM 824 O O . VAL A 1 107 ? -2.880 11.309 3.961 1.00 94.06 107 VAL A O 1
ATOM 827 N N . ALA A 1 108 ? -2.829 9.794 5.619 1.00 94.69 108 ALA A N 1
ATOM 828 C CA . ALA A 1 108 ? -1.378 9.736 5.695 1.00 94.69 108 ALA A CA 1
ATOM 829 C C . ALA A 1 108 ? -0.849 8.637 4.764 1.00 94.69 108 ALA A C 1
ATOM 831 O O . ALA A 1 108 ? -1.222 7.474 4.902 1.00 94.69 108 ALA A O 1
ATOM 832 N N . VAL A 1 109 ? 0.069 8.987 3.861 1.00 95.81 109 VAL A N 1
ATOM 833 C CA . VAL A 1 109 ? 0.812 8.018 3.042 1.00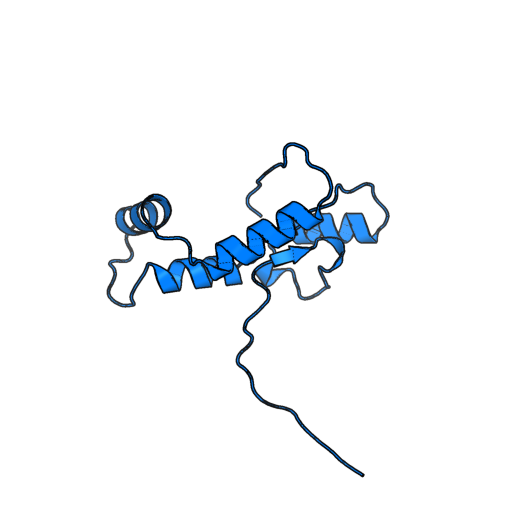 95.81 109 VAL A CA 1
ATOM 834 C C . VAL A 1 109 ? 2.177 7.798 3.684 1.00 95.81 109 VAL A C 1
ATOM 836 O O . VAL A 1 109 ? 2.930 8.748 3.896 1.00 95.81 109 VAL A O 1
ATOM 839 N N . ARG A 1 110 ? 2.494 6.552 4.045 1.00 94.62 110 ARG A N 1
ATOM 840 C CA . ARG A 1 110 ? 3.745 6.193 4.726 1.00 94.62 110 ARG A CA 1
ATOM 841 C C . ARG A 1 110 ? 4.378 4.977 4.067 1.00 94.62 110 ARG A C 1
ATOM 843 O O . ARG A 1 110 ? 3.686 4.003 3.793 1.00 94.62 110 ARG A O 1
ATOM 850 N N . SER A 1 111 ? 5.695 5.018 3.872 1.00 93.50 111 SER A N 1
ATOM 851 C CA . SER A 1 111 ? 6.455 3.823 3.507 1.00 93.50 111 SER A CA 1
ATOM 852 C C . SER A 1 111 ? 6.473 2.854 4.686 1.00 93.50 111 SER A C 1
ATOM 854 O O . SER A 1 111 ? 6.706 3.269 5.830 1.00 93.50 111 SER A O 1
ATOM 856 N N . SER A 1 112 ? 6.219 1.575 4.418 1.00 84.00 112 SER A N 1
ATOM 857 C CA . SER A 1 112 ? 6.305 0.499 5.408 1.00 84.00 112 SER A CA 1
ATOM 858 C C . SER A 1 112 ? 7.485 -0.413 5.146 1.00 84.00 112 SER A C 1
ATOM 860 O O . SER A 1 112 ? 7.850 -0.589 3.970 1.00 84.00 112 SER A O 1
#

Solvent-accessible surface area (backbone atoms only — not comparable to full-atom values): 7092 Å² total; per-residue (Å²): 137,88,84,86,87,78,87,84,76,8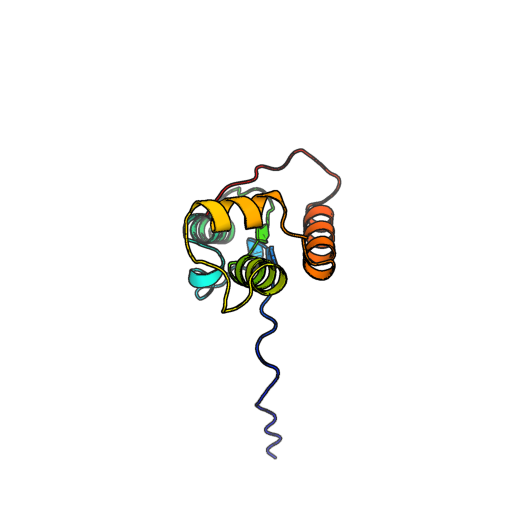4,79,83,56,65,43,60,45,45,38,92,70,58,55,90,85,37,42,85,41,44,22,69,54,48,43,49,50,20,52,40,40,76,71,69,45,97,57,80,87,55,67,36,78,13,52,51,37,54,51,53,43,45,63,72,58,49,59,97,83,56,70,91,46,73,66,51,53,52,46,41,74,73,69,43,65,77,52,68,67,59,54,51,51,52,52,52,54,57,54,70,74,45,99,76,74,94,76,89,86,76,92,83

Nearest PDB structures (foldseek):
  5hv2-assembly1_A  TM=7.808E-01  e=3.095E-03  Listeria monocytogenes
  2r82-assembly1_A  TM=8.348E-01  e=2.014E-02  [Clostridium] symbiosum
  1ggo-assembly1_A  TM=6.927E-01  e=1.126E-02  [Clostridium] symbiosum
  1dik-assembly1_A  TM=6.890E-01  e=7.330E-02  [Clostridium] symbiosum
  1jde-assembly1_A  TM=6.550E-01  e=1.492E-01  [Clostridium] symbiosum

pLDDT: mean 85.48, std 17.73, range [31.47, 98.0]

Radius of gyration: 17.05 Å; Cα contacts (8 Å, |Δi|>4): 89; chains: 1; bounding box: 38×53×41 Å

Sequence (112 aa):
MKEETVRTMPNTMQVVCFLEEVGADAREYVGGKAYTLARLLQAGFPVPPGFVVTTTAYRAFLAANLTANDPMDDDRRRAVFWEGRMPSELIAAFRLAYRALGPGGPVAVRSS

Foldseek 3Di:
DDDDDDDDDPPPDQQKAKLCRQDPPNCQWQHDVSNVLSVCVVVVHDRQTDMGRTVSLVVVQCVQQDDPPDPPDPVSVVCCVVVGDRPPVSVVSVVVRVCVSDDDDDDDDDDD